Protein AF-A0A519RSW8-F1 (afdb_monomer_lite)

Radius of gyration: 26.61 Å; chains: 1; bounding box: 98×32×52 Å

Structure (mmCIF, N/CA/C/O backbone):
data_AF-A0A519RSW8-F1
#
_entry.id   AF-A0A519RSW8-F1
#
loop_
_atom_site.group_PDB
_atom_site.id
_atom_site.type_symbol
_atom_site.label_atom_id
_atom_site.label_alt_id
_atom_site.label_comp_id
_atom_site.label_asym_id
_atom_site.label_entity_id
_atom_site.label_seq_id
_atom_site.pdbx_PDB_ins_code
_atom_site.Cartn_x
_atom_site.Cartn_y
_atom_site.Cartn_z
_atom_site.occupancy
_atom_site.B_iso_or_equiv
_atom_site.auth_seq_id
_atom_site.auth_comp_id
_atom_site.auth_asym_id
_atom_site.auth_atom_id
_atom_site.pdbx_PDB_model_num
ATOM 1 N N . MET A 1 1 ? 66.720 20.212 -14.801 1.00 57.84 1 MET A N 1
ATOM 2 C CA . MET A 1 1 ? 66.355 18.869 -15.317 1.00 57.84 1 MET A CA 1
ATOM 3 C C . MET A 1 1 ? 65.265 18.159 -14.506 1.00 57.84 1 MET A C 1
ATOM 5 O O . MET A 1 1 ? 64.351 17.652 -15.137 1.00 57.84 1 MET A O 1
ATOM 9 N N . LYS A 1 2 ? 65.288 18.137 -13.159 1.00 59.31 2 LYS A N 1
ATOM 10 C CA . LYS A 1 2 ? 64.259 17.440 -12.346 1.00 59.31 2 LYS A CA 1
ATOM 11 C C . LYS A 1 2 ? 62.828 18.007 -12.486 1.00 59.31 2 LYS A C 1
ATOM 13 O O . LYS A 1 2 ? 61.911 17.216 -12.649 1.00 59.31 2 LYS A O 1
ATOM 18 N N . ASN A 1 3 ? 62.654 19.335 -12.542 1.00 69.19 3 ASN A N 1
ATOM 19 C CA . ASN A 1 3 ? 61.326 19.965 -12.707 1.00 69.19 3 ASN A CA 1
ATOM 20 C C . ASN A 1 3 ? 60.640 19.650 -14.047 1.00 69.19 3 ASN A C 1
ATOM 22 O O . ASN A 1 3 ? 59.423 19.562 -14.112 1.00 69.19 3 ASN A O 1
ATOM 26 N N . LEU A 1 4 ? 61.412 19.443 -15.117 1.00 69.75 4 LEU A N 1
ATOM 27 C CA . LEU A 1 4 ? 60.851 19.169 -16.444 1.00 69.75 4 LEU A CA 1
ATOM 28 C C . LEU A 1 4 ? 60.267 17.747 -16.524 1.00 69.75 4 LEU A C 1
ATOM 30 O O . LEU A 1 4 ? 59.257 17.515 -17.175 1.00 69.75 4 LEU A O 1
ATOM 34 N N . TRP A 1 5 ? 60.878 16.793 -15.815 1.00 71.06 5 TRP A N 1
ATOM 35 C CA . TRP A 1 5 ? 60.412 15.405 -15.755 1.00 71.06 5 TRP A CA 1
ATOM 36 C C . TRP A 1 5 ? 59.194 15.214 -14.845 1.00 71.06 5 TRP A C 1
ATOM 38 O O . TRP A 1 5 ? 58.392 14.322 -15.117 1.00 71.06 5 TRP A O 1
ATOM 48 N N . SER A 1 6 ? 59.034 16.021 -13.789 1.00 74.50 6 SER A N 1
ATOM 49 C CA . SER A 1 6 ? 57.808 16.015 -12.978 1.00 74.50 6 SER A CA 1
ATOM 50 C C . SER A 1 6 ? 56.628 16.598 -13.756 1.00 74.50 6 SER A C 1
ATOM 52 O O . SER A 1 6 ? 55.590 15.952 -13.830 1.00 74.50 6 SER A O 1
ATOM 54 N N . GLU A 1 7 ? 56.817 17.719 -14.461 1.00 77.12 7 GLU A N 1
ATOM 55 C CA . GLU A 1 7 ? 55.749 18.322 -15.276 1.00 77.12 7 GLU A CA 1
ATOM 56 C C . GLU A 1 7 ? 55.258 17.410 -16.412 1.00 77.12 7 GLU A C 1
ATOM 58 O O . GLU A 1 7 ? 54.064 17.370 -16.712 1.00 77.12 7 GLU A O 1
ATOM 63 N N . ILE A 1 8 ? 56.160 16.654 -17.049 1.00 78.56 8 ILE A N 1
ATOM 64 C CA . ILE A 1 8 ? 55.789 15.689 -18.097 1.00 78.56 8 ILE A CA 1
ATOM 65 C C . ILE A 1 8 ? 54.998 14.514 -17.505 1.00 78.56 8 ILE A C 1
ATOM 67 O O . ILE A 1 8 ? 54.012 14.080 -18.104 1.00 78.56 8 ILE A O 1
ATOM 71 N N . LYS A 1 9 ? 55.395 14.012 -16.327 1.00 79.88 9 LYS A N 1
ATOM 72 C CA . LYS A 1 9 ? 54.681 12.924 -15.642 1.00 79.88 9 LYS A CA 1
ATOM 73 C C . LYS A 1 9 ? 53.278 13.351 -15.216 1.00 79.88 9 LYS A C 1
ATOM 75 O O . LYS A 1 9 ? 52.334 12.606 -15.467 1.00 79.88 9 LYS A O 1
ATOM 80 N N . ASP A 1 10 ? 53.125 14.554 -14.670 1.00 81.56 10 ASP A N 1
ATOM 81 C CA . ASP A 1 10 ? 51.825 15.069 -14.228 1.00 81.56 10 ASP A CA 1
ATOM 82 C C . ASP A 1 10 ? 50.857 15.253 -15.409 1.00 81.56 10 ASP A C 1
ATOM 84 O O . ASP A 1 10 ? 49.700 14.831 -15.351 1.00 81.56 10 ASP A O 1
ATOM 88 N N . LYS A 1 11 ? 51.344 15.786 -16.540 1.00 84.25 11 LYS A N 1
ATOM 89 C CA . LYS A 1 11 ? 50.552 15.903 -17.779 1.00 84.25 11 LYS A CA 1
ATOM 90 C C . LYS A 1 11 ? 50.171 14.543 -18.367 1.00 84.25 11 LYS A C 1
ATOM 92 O O . LYS A 1 11 ? 49.058 14.395 -18.868 1.00 84.25 11 LYS A O 1
ATOM 97 N N . ALA A 1 12 ? 51.059 13.551 -18.292 1.00 81.88 12 ALA A N 1
ATOM 98 C CA . ALA A 1 12 ? 50.783 12.199 -18.776 1.00 81.88 12 ALA A CA 1
ATOM 99 C C . ALA A 1 12 ? 49.723 11.481 -17.923 1.00 81.88 12 ALA A C 1
ATOM 101 O O . ALA A 1 12 ? 48.833 10.834 -18.474 1.00 81.88 12 ALA A O 1
ATOM 102 N N . VAL A 1 13 ? 49.770 11.637 -16.596 1.00 84.75 13 VAL A N 1
ATOM 103 C CA . VAL A 1 13 ? 48.752 11.090 -15.683 1.00 84.75 13 VAL A CA 1
ATOM 104 C C . VAL A 1 13 ? 47.393 11.749 -15.928 1.00 84.75 13 VAL A C 1
ATOM 106 O O . VAL A 1 13 ? 46.386 11.047 -16.034 1.00 84.75 13 VAL A O 1
ATOM 109 N N . LEU A 1 14 ? 47.360 13.074 -16.101 1.00 83.56 14 LEU A N 1
ATOM 110 C CA . LEU A 1 14 ? 46.133 13.806 -16.435 1.00 83.56 14 LEU A CA 1
ATOM 111 C C . LEU A 1 14 ? 45.547 13.374 -17.789 1.00 83.56 14 LEU A C 1
ATOM 113 O O . LEU A 1 14 ? 44.347 13.116 -17.884 1.00 83.56 14 LEU A O 1
ATOM 117 N N . ALA A 1 15 ? 46.380 13.241 -18.825 1.00 86.19 15 ALA A N 1
ATOM 118 C CA . ALA A 1 15 ? 45.943 12.804 -20.152 1.00 86.19 15 ALA A CA 1
ATOM 119 C C . ALA A 1 15 ? 45.448 11.345 -20.157 1.00 86.19 15 ALA A C 1
ATOM 121 O O . ALA A 1 15 ? 44.429 11.034 -20.780 1.00 86.19 15 ALA A O 1
ATOM 122 N N . GLY A 1 16 ? 46.128 10.455 -19.427 1.00 88.00 16 GLY A N 1
ATOM 123 C CA . GLY A 1 16 ? 45.701 9.066 -19.250 1.00 88.00 16 GLY A CA 1
ATOM 124 C C . GLY A 1 16 ? 44.359 8.962 -18.521 1.00 88.00 16 GLY A C 1
ATOM 125 O O . GLY A 1 16 ? 43.463 8.253 -18.979 1.00 88.00 16 GLY A O 1
ATOM 126 N N . GLY A 1 17 ? 44.183 9.735 -17.444 1.00 88.12 17 GLY A N 1
ATOM 127 C CA . GLY A 1 17 ? 42.914 9.822 -16.718 1.00 88.12 17 GLY A CA 1
ATOM 128 C C . GLY A 1 17 ? 41.764 10.320 -17.597 1.00 88.12 17 GLY A C 1
ATOM 129 O O . GLY A 1 17 ? 40.698 9.706 -17.618 1.00 88.12 17 GLY A O 1
ATOM 130 N N . LEU A 1 18 ? 41.992 11.375 -18.387 1.00 90.75 18 LEU A N 1
ATOM 131 C CA . LEU A 1 18 ? 40.982 11.908 -19.308 1.00 90.75 18 LEU A CA 1
ATOM 132 C C . LEU A 1 18 ? 40.582 10.879 -20.376 1.00 90.75 18 LEU A C 1
ATOM 134 O O . LEU A 1 18 ? 39.399 10.717 -20.668 1.00 90.75 18 LEU A O 1
ATOM 138 N N . THR A 1 19 ? 41.553 10.141 -20.914 1.00 91.19 19 THR A N 1
ATOM 139 C CA . THR A 1 19 ? 41.310 9.107 -21.933 1.00 91.19 19 THR A CA 1
ATOM 140 C C . THR A 1 19 ? 40.465 7.956 -21.382 1.00 91.19 19 THR A C 1
ATOM 142 O O . THR A 1 19 ? 39.545 7.493 -22.056 1.00 91.19 19 THR A O 1
ATOM 145 N N . LEU A 1 20 ? 40.716 7.529 -20.138 1.00 91.06 20 LEU A N 1
ATOM 146 C CA . LEU A 1 20 ? 39.909 6.503 -19.468 1.00 91.06 20 LEU A CA 1
ATOM 147 C C . LEU A 1 20 ? 38.462 6.958 -19.241 1.00 91.06 20 LEU A C 1
ATOM 149 O O . LEU A 1 20 ? 37.536 6.189 -19.495 1.00 91.06 20 LEU A O 1
ATOM 153 N N . ILE A 1 21 ? 38.257 8.209 -18.817 1.00 91.31 21 ILE A N 1
ATOM 154 C CA . ILE A 1 21 ? 36.913 8.773 -18.613 1.00 91.31 21 ILE A CA 1
ATOM 155 C C . ILE A 1 21 ? 36.151 8.843 -19.941 1.00 91.31 21 ILE A C 1
ATOM 157 O O . ILE A 1 21 ? 35.007 8.397 -20.016 1.00 91.31 21 ILE A O 1
ATOM 161 N N . VAL A 1 22 ? 36.785 9.351 -21.004 1.00 93.44 22 VAL A N 1
ATOM 162 C CA . VAL A 1 22 ? 36.167 9.434 -22.339 1.00 93.44 22 VAL A CA 1
ATOM 163 C C . VAL A 1 22 ? 35.835 8.040 -22.876 1.00 93.44 22 VAL A C 1
ATOM 165 O O . VAL A 1 22 ? 34.732 7.832 -23.382 1.00 93.44 22 VAL A O 1
ATOM 168 N N . GLY A 1 23 ? 36.734 7.066 -22.706 1.00 92.00 23 GLY A N 1
ATOM 169 C CA . GLY A 1 23 ? 36.480 5.673 -23.077 1.00 92.00 23 GLY A CA 1
ATOM 170 C C . GLY A 1 23 ? 35.288 5.066 -22.330 1.00 92.00 23 GLY A C 1
ATOM 171 O O . GLY A 1 23 ? 34.452 4.401 -22.940 1.00 92.00 23 GLY A O 1
ATOM 172 N N . PHE A 1 24 ? 35.154 5.349 -21.032 1.00 91.19 24 PHE A N 1
ATOM 173 C CA . PHE A 1 24 ? 34.027 4.876 -20.224 1.00 91.19 24 PHE A CA 1
ATOM 174 C C . PHE A 1 24 ? 32.695 5.513 -20.646 1.00 91.19 24 PHE A C 1
ATOM 176 O O . PHE A 1 24 ? 31.685 4.820 -20.763 1.00 91.19 24 PHE A O 1
ATOM 183 N N . ILE A 1 25 ? 32.693 6.815 -20.951 1.00 92.00 25 ILE A N 1
ATOM 184 C CA . ILE A 1 25 ? 31.509 7.519 -21.464 1.00 92.00 25 ILE A CA 1
ATOM 185 C C . ILE A 1 25 ? 31.074 6.929 -22.812 1.00 92.00 25 ILE A C 1
ATOM 187 O O . ILE A 1 25 ? 29.894 6.627 -22.991 1.00 92.00 25 ILE A O 1
ATOM 191 N N . LEU A 1 26 ? 32.015 6.703 -23.736 1.00 92.69 26 LEU A N 1
ATOM 192 C CA . LEU A 1 26 ? 31.730 6.095 -25.040 1.00 92.69 26 LEU A CA 1
ATOM 193 C C . LEU A 1 26 ? 31.160 4.674 -24.921 1.00 92.69 26 LEU A C 1
ATOM 195 O O . LEU A 1 26 ? 30.360 4.277 -25.764 1.00 92.69 26 LEU A O 1
ATOM 199 N N . LEU A 1 27 ? 31.520 3.936 -23.868 1.00 90.38 27 LEU A N 1
ATOM 200 C CA . LEU A 1 27 ? 30.974 2.607 -23.583 1.00 90.38 27 LEU A CA 1
ATOM 201 C C . LEU A 1 27 ? 29.549 2.677 -23.004 1.00 90.38 27 LEU A C 1
ATOM 203 O O . LEU A 1 27 ? 28.716 1.834 -23.328 1.00 90.38 27 LEU A O 1
ATOM 207 N N . ILE A 1 28 ? 29.230 3.697 -22.198 1.00 89.62 28 ILE A N 1
ATOM 208 C CA . ILE A 1 28 ? 27.892 3.867 -21.602 1.00 89.62 28 ILE A CA 1
ATOM 209 C C . ILE A 1 28 ? 26.864 4.388 -22.612 1.00 89.62 28 ILE A C 1
ATOM 211 O O . ILE A 1 28 ? 25.715 3.949 -22.577 1.00 89.62 28 ILE A O 1
ATOM 215 N N . ILE A 1 29 ? 27.247 5.304 -23.508 1.00 90.44 29 ILE A N 1
ATOM 216 C CA . ILE A 1 29 ? 26.336 5.926 -24.489 1.00 90.44 29 ILE A CA 1
ATOM 217 C C . ILE A 1 29 ? 25.458 4.907 -25.248 1.00 90.44 29 ILE A C 1
ATOM 219 O O . ILE A 1 29 ? 24.242 5.108 -25.273 1.00 90.44 29 ILE A O 1
ATOM 223 N N . PRO A 1 30 ? 25.986 3.805 -25.819 1.00 88.38 30 PRO A N 1
ATOM 224 C CA . PRO A 1 30 ? 25.156 2.814 -26.510 1.00 88.38 30 PRO A CA 1
ATOM 225 C C . PRO A 1 30 ? 24.260 1.989 -25.571 1.00 88.38 30 PRO A C 1
ATOM 227 O O . PRO A 1 30 ? 23.253 1.444 -26.020 1.00 88.38 30 PRO A O 1
ATOM 230 N N . CYS A 1 31 ? 24.563 1.921 -24.271 1.00 90.19 31 CYS A N 1
ATOM 231 C CA . CYS A 1 31 ? 23.723 1.234 -23.284 1.00 90.19 31 CYS A CA 1
ATOM 232 C C . CYS A 1 31 ? 22.478 2.050 -22.904 1.00 90.19 31 CYS A C 1
ATOM 234 O O . CYS A 1 31 ? 21.443 1.466 -22.584 1.00 90.19 31 CYS A O 1
ATOM 236 N N . ILE A 1 32 ? 22.544 3.386 -22.970 1.00 89.88 32 ILE A N 1
ATOM 237 C CA . ILE A 1 32 ? 21.425 4.281 -22.625 1.00 89.88 32 ILE A CA 1
ATOM 238 C C . ILE A 1 32 ? 20.134 3.933 -23.393 1.00 89.88 32 ILE A C 1
ATOM 240 O O . ILE A 1 32 ? 19.121 3.695 -22.732 1.00 89.88 32 ILE A O 1
ATOM 244 N N . PRO A 1 33 ? 20.106 3.848 -24.742 1.00 87.25 33 PRO A N 1
ATOM 245 C CA . PRO A 1 33 ? 18.874 3.528 -25.465 1.00 87.25 33 PRO A CA 1
ATOM 246 C C . PRO A 1 33 ? 18.327 2.138 -25.114 1.00 87.25 33 PRO A C 1
ATOM 248 O O . PRO A 1 33 ? 17.113 1.979 -25.007 1.00 87.25 33 PRO A O 1
ATOM 251 N N . PHE A 1 34 ? 19.191 1.149 -24.865 1.00 87.81 34 PHE A N 1
ATOM 252 C CA . PHE A 1 34 ? 18.761 -0.191 -24.457 1.00 87.81 34 PHE A CA 1
ATOM 253 C C . PHE A 1 34 ? 18.068 -0.178 -23.087 1.00 87.81 34 PHE A C 1
ATOM 255 O O . PHE A 1 34 ? 16.989 -0.754 -22.934 1.00 87.81 34 PHE A O 1
ATOM 262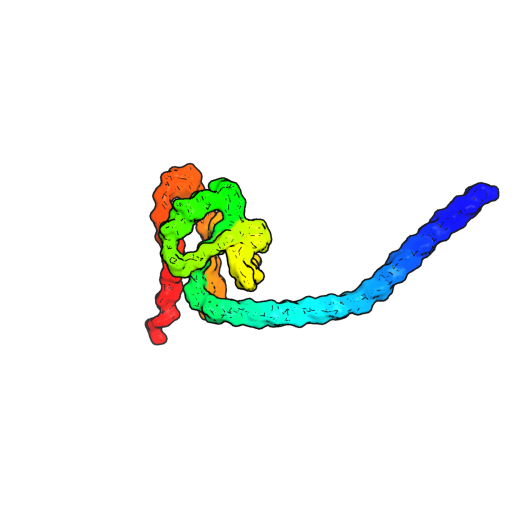 N N . ILE A 1 35 ? 18.640 0.539 -22.112 1.00 88.31 35 ILE A N 1
ATOM 263 C CA . ILE A 1 35 ? 18.052 0.710 -20.775 1.00 88.31 35 ILE A CA 1
ATOM 264 C C . ILE A 1 35 ? 16.690 1.411 -20.871 1.00 88.31 35 ILE A C 1
ATOM 266 O O . ILE A 1 35 ? 15.727 0.962 -20.248 1.00 88.31 35 ILE A O 1
ATOM 270 N N . LEU A 1 36 ? 16.585 2.473 -21.677 1.00 88.31 36 LEU A N 1
ATOM 271 C CA . LEU A 1 36 ? 15.335 3.219 -21.856 1.00 88.31 36 LEU A CA 1
ATOM 272 C C . LEU A 1 36 ? 14.236 2.364 -22.501 1.00 88.31 36 LEU A C 1
ATOM 274 O O . LEU A 1 36 ? 13.101 2.367 -22.023 1.00 88.31 36 LEU A O 1
ATOM 278 N N . ILE A 1 37 ? 14.566 1.601 -23.548 1.00 87.00 37 ILE A N 1
ATOM 279 C CA . ILE A 1 37 ? 13.618 0.696 -24.213 1.00 87.00 37 ILE A CA 1
ATOM 280 C C . ILE A 1 37 ? 13.139 -0.379 -23.235 1.00 87.00 37 ILE A C 1
ATOM 282 O O . ILE A 1 37 ? 11.934 -0.590 -23.091 1.00 87.00 37 ILE A O 1
ATOM 286 N N . HIS A 1 38 ? 14.065 -1.033 -22.531 1.00 88.06 38 HIS A N 1
ATOM 287 C CA . HIS A 1 38 ? 13.721 -2.057 -21.549 1.00 88.06 38 HIS A CA 1
ATOM 288 C C . HIS A 1 38 ? 12.820 -1.497 -20.438 1.00 88.06 38 HIS A C 1
ATOM 290 O O . HIS A 1 38 ? 11.805 -2.112 -20.104 1.00 88.06 38 HIS A O 1
ATOM 296 N N . SER A 1 39 ? 13.143 -0.311 -19.908 1.00 84.62 39 SER A N 1
ATOM 297 C CA . SER A 1 39 ? 12.309 0.375 -18.913 1.00 84.62 39 SER A CA 1
ATOM 298 C C . SER A 1 39 ? 10.900 0.621 -19.445 1.00 84.62 39 SER A C 1
ATOM 300 O O . SER A 1 39 ? 9.933 0.261 -18.786 1.00 84.62 39 SER A O 1
ATOM 302 N N . TYR A 1 40 ? 10.767 1.136 -20.670 1.00 87.81 40 TYR A N 1
ATOM 303 C CA . TYR A 1 40 ? 9.464 1.414 -21.274 1.00 87.81 40 TYR A CA 1
ATOM 304 C C . TYR A 1 40 ? 8.584 0.160 -21.413 1.00 87.81 40 TYR A C 1
ATOM 306 O O . TYR A 1 40 ? 7.390 0.188 -21.099 1.00 87.81 40 TYR A O 1
ATOM 314 N N . PHE A 1 41 ? 9.156 -0.957 -21.877 1.00 86.12 41 PHE A N 1
ATOM 315 C CA . PHE A 1 41 ? 8.417 -2.219 -21.985 1.00 86.12 41 PHE A CA 1
ATOM 316 C C . PHE A 1 41 ? 8.037 -2.782 -20.613 1.00 86.12 41 PHE A C 1
ATOM 318 O O . PHE A 1 41 ? 6.911 -3.257 -20.443 1.00 86.12 41 PHE A O 1
ATOM 325 N N . SER A 1 42 ? 8.944 -2.687 -19.638 1.00 87.25 42 SER A N 1
ATOM 326 C CA . SER A 1 42 ? 8.680 -3.074 -18.251 1.00 87.25 42 SER A CA 1
ATOM 327 C C . SER A 1 42 ? 7.540 -2.252 -17.646 1.00 87.25 42 SER A C 1
ATOM 329 O O . SER A 1 42 ? 6.621 -2.824 -17.060 1.00 87.25 42 SER A O 1
ATOM 331 N N . ASP A 1 43 ? 7.538 -0.934 -17.851 1.00 89.94 43 ASP A N 1
ATOM 332 C CA . ASP A 1 43 ? 6.500 -0.031 -17.346 1.00 89.94 43 ASP A CA 1
ATOM 333 C C . ASP A 1 43 ? 5.138 -0.357 -17.965 1.00 89.94 43 ASP A C 1
ATOM 335 O O . ASP A 1 43 ? 4.141 -0.482 -17.255 1.00 89.94 43 ASP A O 1
ATOM 339 N N . LYS A 1 44 ? 5.078 -0.606 -19.280 1.00 92.06 44 LYS A N 1
ATOM 340 C CA . LYS A 1 44 ? 3.833 -1.041 -19.935 1.00 92.06 44 LYS A CA 1
ATOM 341 C C . LYS A 1 44 ? 3.322 -2.384 -19.421 1.00 92.06 44 LYS A C 1
ATOM 343 O O . LYS A 1 44 ? 2.113 -2.547 -19.236 1.00 92.06 44 LYS A O 1
ATOM 348 N N . ALA A 1 45 ? 4.213 -3.350 -19.210 1.00 92.25 45 ALA A N 1
ATOM 349 C CA . ALA A 1 45 ? 3.842 -4.645 -18.649 1.00 92.25 45 ALA A CA 1
ATOM 350 C C . ALA A 1 45 ? 3.324 -4.498 -17.209 1.00 92.25 45 ALA A C 1
ATOM 352 O O . ALA A 1 45 ? 2.321 -5.122 -16.847 1.00 92.25 45 ALA A O 1
ATOM 353 N N . PHE A 1 46 ? 3.963 -3.634 -16.416 1.00 94.00 46 PHE A N 1
ATOM 354 C CA . PHE A 1 46 ? 3.524 -3.305 -15.067 1.00 94.00 46 PHE A CA 1
ATOM 355 C C . PHE A 1 46 ? 2.138 -2.657 -15.068 1.00 94.00 46 PHE A C 1
ATOM 357 O O . PHE A 1 46 ? 1.259 -3.156 -14.371 1.00 94.00 46 PHE A O 1
ATOM 364 N N . GLU A 1 47 ? 1.914 -1.619 -15.877 1.00 94.44 47 GLU A N 1
ATOM 365 C CA . GLU A 1 47 ? 0.630 -0.908 -15.968 1.00 94.44 47 GLU A CA 1
ATOM 366 C C . GLU A 1 47 ? -0.507 -1.837 -16.423 1.00 94.44 47 GLU A C 1
ATOM 368 O O . GLU A 1 47 ? -1.595 -1.829 -15.843 1.00 94.44 47 GLU A O 1
ATOM 373 N N . LYS A 1 48 ? -0.251 -2.729 -17.392 1.00 95.31 48 LYS A N 1
ATOM 374 C CA . LYS A 1 48 ? -1.227 -3.758 -17.785 1.00 95.31 48 LYS A CA 1
ATOM 375 C C . LYS A 1 48 ? -1.564 -4.687 -16.618 1.00 95.31 48 LYS A C 1
ATOM 377 O O . LYS A 1 48 ? -2.736 -4.952 -16.364 1.00 95.31 48 LYS A O 1
ATOM 382 N N . GLY A 1 49 ? -0.548 -5.184 -15.914 1.00 96.06 49 GLY A N 1
ATOM 383 C CA . GLY A 1 49 ? -0.751 -6.048 -14.753 1.00 96.06 49 GLY A CA 1
ATOM 384 C C . GLY A 1 49 ? -1.456 -5.331 -13.600 1.00 96.06 49 GLY A C 1
ATOM 385 O O . GLY A 1 49 ? -2.304 -5.921 -12.942 1.00 96.06 49 GLY A O 1
ATOM 386 N N . TYR A 1 50 ? -1.162 -4.049 -13.398 1.00 95.94 50 TYR A N 1
ATOM 387 C CA . TYR A 1 50 ? -1.797 -3.221 -12.381 1.00 95.94 50 TYR A CA 1
ATOM 388 C C . TYR A 1 50 ? -3.279 -3.013 -12.680 1.00 95.94 50 TYR A C 1
ATOM 390 O O . TYR A 1 50 ? -4.109 -3.192 -11.796 1.00 95.94 50 TYR A O 1
ATOM 398 N N . LYS A 1 51 ? -3.640 -2.742 -13.938 1.00 95.81 51 LYS A N 1
ATOM 399 C CA . LYS A 1 51 ? -5.046 -2.652 -14.346 1.00 95.81 51 LYS A CA 1
ATOM 400 C C . LYS A 1 51 ? -5.804 -3.960 -14.087 1.00 95.81 51 LYS A C 1
ATOM 402 O O . LYS A 1 51 ? -6.867 -3.929 -13.476 1.00 95.81 51 LYS A O 1
ATOM 407 N N . LEU A 1 52 ? -5.230 -5.099 -14.481 1.00 96.25 52 LEU A N 1
ATOM 408 C CA . LEU A 1 52 ? -5.820 -6.419 -14.216 1.00 96.25 52 LEU A CA 1
ATOM 409 C C . LEU A 1 52 ? -5.956 -6.695 -12.713 1.00 96.25 52 LEU A C 1
ATOM 411 O O . LEU A 1 52 ? -6.949 -7.273 -12.279 1.00 96.25 52 LEU A O 1
ATOM 415 N N . TYR A 1 53 ? -4.979 -6.263 -11.912 1.00 96.31 53 TYR A N 1
ATOM 416 C CA . TYR A 1 53 ? -5.050 -6.343 -10.457 1.00 96.31 53 TYR A CA 1
ATOM 417 C C . TYR A 1 53 ? -6.236 -5.538 -9.908 1.00 96.31 53 TYR A C 1
ATOM 419 O O . TYR A 1 53 ? -7.003 -6.067 -9.108 1.00 96.31 53 TYR A O 1
ATOM 427 N N . LEU A 1 54 ? -6.431 -4.294 -10.357 1.00 96.38 54 LEU A N 1
ATOM 428 C CA . LEU A 1 54 ? -7.552 -3.457 -9.910 1.00 96.38 54 LEU A CA 1
ATOM 429 C C . LEU A 1 54 ? -8.914 -4.036 -10.320 1.00 96.38 54 LEU A C 1
ATOM 431 O O . LEU A 1 54 ? -9.852 -3.990 -9.530 1.00 96.38 54 LEU A O 1
ATOM 435 N N . GLU A 1 55 ? -9.017 -4.616 -11.516 1.00 95.81 55 GLU A N 1
ATOM 436 C CA . GLU A 1 55 ? -10.228 -5.311 -11.972 1.00 95.81 55 GLU A CA 1
ATOM 437 C C . GLU A 1 55 ? -10.515 -6.556 -11.118 1.00 95.81 55 GLU A C 1
ATOM 439 O O . GLU A 1 55 ? -11.635 -6.739 -10.640 1.00 95.81 55 GLU A O 1
ATOM 444 N N . ARG A 1 56 ? -9.495 -7.386 -10.862 1.00 95.75 56 ARG A N 1
ATOM 445 C CA . ARG A 1 56 ? -9.612 -8.596 -10.032 1.00 95.75 56 ARG A CA 1
ATOM 446 C C . ARG A 1 56 ? -9.983 -8.275 -8.584 1.00 95.75 56 ARG A C 1
ATOM 448 O O . ARG A 1 56 ? -10.721 -9.027 -7.960 1.00 95.75 56 ARG A O 1
ATOM 455 N N . MET A 1 57 ? -9.450 -7.180 -8.050 1.00 95.62 57 MET A N 1
ATOM 456 C CA . MET A 1 57 ? -9.645 -6.756 -6.662 1.00 95.62 57 MET A CA 1
ATOM 457 C C . MET A 1 57 ? -10.782 -5.736 -6.519 1.00 95.62 57 MET A C 1
ATOM 459 O O . MET A 1 57 ? -10.840 -5.018 -5.521 1.00 95.62 57 MET A O 1
ATOM 463 N N . ASN A 1 58 ? -11.682 -5.638 -7.501 1.00 95.56 58 ASN A N 1
ATOM 464 C CA . ASN A 1 58 ? -12.799 -4.706 -7.441 1.00 95.56 58 ASN A CA 1
ATOM 465 C C . ASN A 1 58 ? -13.686 -4.978 -6.212 1.00 95.56 58 ASN A C 1
ATOM 467 O O . ASN A 1 58 ? -14.083 -6.113 -5.958 1.00 95.56 58 ASN A O 1
ATOM 471 N N . GLY A 1 59 ? -13.986 -3.935 -5.439 1.00 93.69 59 GLY A N 1
ATOM 472 C CA . GLY A 1 59 ? -14.705 -4.027 -4.166 1.00 93.69 59 GLY A CA 1
ATOM 473 C C . GLY A 1 59 ? -13.825 -4.369 -2.957 1.00 93.69 59 GLY A C 1
ATOM 474 O O . GLY A 1 59 ? -14.305 -4.299 -1.825 1.00 93.69 59 GLY A O 1
ATOM 475 N N . ALA A 1 60 ? -12.543 -4.697 -3.151 1.00 95.62 60 ALA A N 1
ATOM 476 C CA . ALA A 1 60 ? -11.652 -5.029 -2.046 1.00 95.62 60 ALA A CA 1
ATOM 477 C C . ALA A 1 60 ? -11.373 -3.811 -1.153 1.00 95.62 60 ALA A C 1
ATOM 479 O O . ALA A 1 60 ? -11.108 -2.700 -1.626 1.00 95.62 60 ALA A O 1
ATOM 480 N N . CYS A 1 61 ? -11.390 -4.059 0.154 1.00 96.88 61 CYS A N 1
ATOM 481 C CA . CYS A 1 61 ? -11.086 -3.092 1.199 1.00 96.88 61 CYS A CA 1
ATOM 482 C C . CYS A 1 61 ? -9.807 -3.522 1.915 1.00 96.88 61 CYS A C 1
ATOM 484 O O . CYS A 1 61 ? -9.664 -4.691 2.269 1.00 96.88 61 CYS A O 1
ATOM 486 N N . PHE A 1 62 ? -8.886 -2.586 2.137 1.00 96.75 62 PHE A N 1
ATOM 487 C CA . PHE A 1 62 ? -7.600 -2.855 2.768 1.00 96.75 62 PHE A CA 1
ATOM 488 C C . PHE A 1 62 ? -7.385 -1.960 3.979 1.00 96.75 62 PHE A C 1
ATOM 490 O O . PHE A 1 62 ? -7.598 -0.745 3.904 1.00 96.75 62 PHE A O 1
ATOM 497 N N . PHE A 1 63 ? -6.889 -2.555 5.058 1.00 97.19 63 PHE A N 1
ATOM 498 C CA . PHE A 1 63 ? -6.330 -1.850 6.203 1.00 97.19 63 PHE A CA 1
ATOM 499 C C . PHE A 1 63 ? -4.809 -2.002 6.179 1.00 97.19 63 PHE A C 1
ATOM 501 O O . PHE A 1 63 ? -4.272 -3.092 6.387 1.00 97.19 63 PHE A O 1
ATOM 508 N N . CYS A 1 64 ? -4.103 -0.907 5.914 1.00 96.00 64 CYS A N 1
ATOM 509 C CA . CYS A 1 64 ? -2.651 -0.888 5.806 1.00 96.00 64 CYS A CA 1
ATOM 510 C C . CYS A 1 64 ? -2.037 -0.256 7.057 1.00 96.00 64 CYS A C 1
ATOM 512 O O . CYS A 1 64 ? -2.337 0.893 7.389 1.00 96.00 64 CYS A O 1
ATOM 514 N N . TYR A 1 65 ? -1.127 -0.963 7.722 1.00 95.38 65 TYR A N 1
ATOM 515 C CA . TYR A 1 65 ? -0.386 -0.474 8.890 1.00 95.38 65 TYR A CA 1
ATOM 516 C C . TYR A 1 65 ? 1.104 -0.778 8.743 1.00 95.38 65 TYR A C 1
ATOM 518 O O . TYR A 1 65 ? 1.492 -1.650 7.968 1.00 95.38 65 TYR A O 1
ATOM 526 N N . ASN A 1 66 ? 1.950 -0.029 9.452 1.00 93.25 66 ASN A N 1
ATOM 527 C CA . ASN A 1 66 ? 3.396 -0.109 9.278 1.00 93.25 66 ASN A CA 1
ATOM 528 C C . ASN A 1 66 ? 4.140 -0.706 10.483 1.00 93.25 66 ASN A C 1
ATOM 530 O O . ASN A 1 66 ? 3.582 -0.918 11.559 1.00 93.25 66 ASN A O 1
ATOM 534 N N . ASN A 1 67 ? 5.437 -0.936 10.292 1.00 91.06 67 ASN A N 1
ATOM 535 C CA . ASN A 1 67 ? 6.375 -1.486 11.274 1.00 91.06 67 ASN A CA 1
ATOM 536 C C . ASN A 1 67 ? 6.775 -0.530 12.419 1.00 91.06 67 ASN A C 1
ATOM 538 O O . ASN A 1 67 ? 7.738 -0.806 13.142 1.00 91.06 67 ASN A O 1
ATOM 542 N N . ARG A 1 68 ? 6.094 0.609 12.609 1.00 89.44 68 ARG A N 1
ATOM 543 C CA . ARG A 1 68 ? 6.469 1.543 13.677 1.00 89.44 68 ARG A CA 1
ATOM 544 C C . ARG A 1 68 ? 6.233 0.876 15.036 1.00 89.44 68 ARG A C 1
ATOM 546 O O . ARG A 1 68 ? 5.095 0.581 15.395 1.00 89.44 68 ARG A O 1
ATOM 553 N N . LYS A 1 69 ? 7.317 0.698 15.806 1.00 82.19 69 LYS A N 1
ATOM 554 C CA . LYS A 1 69 ? 7.330 -0.028 17.094 1.00 82.19 69 LYS A CA 1
ATOM 555 C C . LYS A 1 69 ? 6.194 0.373 18.034 1.00 82.19 69 LYS A C 1
ATOM 557 O O . LYS A 1 69 ? 5.564 -0.484 18.625 1.00 82.19 69 LYS A O 1
ATOM 562 N N . SER A 1 70 ? 5.906 1.671 18.133 1.00 79.69 70 SER A N 1
ATOM 563 C CA . SER A 1 70 ? 4.885 2.187 19.048 1.00 79.69 70 SER A CA 1
ATOM 564 C C . SER A 1 70 ? 3.448 1.806 18.682 1.00 79.69 70 SER A C 1
ATOM 566 O O . SER A 1 70 ? 2.585 1.936 19.534 1.00 79.69 70 SER A O 1
ATOM 568 N N . SER A 1 71 ? 3.169 1.425 17.430 1.00 88.56 71 SER A N 1
ATOM 569 C CA . SER A 1 71 ? 1.803 1.228 16.918 1.00 88.56 71 SER A CA 1
ATOM 570 C C . SER A 1 71 ? 1.527 -0.155 16.341 1.00 88.56 71 SER A C 1
ATOM 572 O O . SER A 1 71 ? 0.363 -0.490 16.138 1.00 88.56 71 SER A O 1
ATOM 574 N N . VAL A 1 72 ? 2.562 -0.948 16.050 1.00 93.75 72 VAL A N 1
ATOM 575 C CA . VAL A 1 72 ? 2.405 -2.264 15.413 1.00 93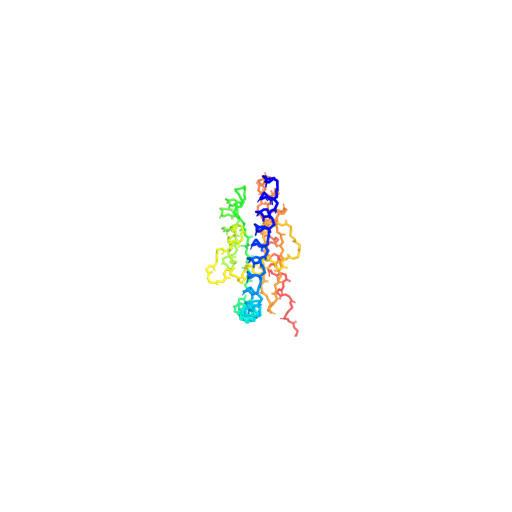.75 72 VAL A CA 1
ATOM 576 C C . VAL A 1 72 ? 1.628 -3.252 16.288 1.00 93.75 72 VAL A C 1
ATOM 578 O O . VAL A 1 72 ? 0.718 -3.902 15.783 1.00 93.75 72 VAL A O 1
ATOM 581 N N . GLU A 1 73 ? 1.925 -3.312 17.588 1.00 93.69 73 GLU A N 1
ATOM 582 C CA . GLU A 1 73 ? 1.219 -4.172 18.552 1.00 93.69 73 GLU A CA 1
ATOM 583 C C . GLU A 1 73 ? -0.241 -3.739 18.691 1.00 93.69 73 GLU A C 1
ATOM 585 O O . GLU A 1 73 ? -1.146 -4.547 18.531 1.00 93.69 73 GLU A O 1
ATOM 590 N N . PHE A 1 74 ? -0.495 -2.437 18.853 1.00 95.12 74 PHE A N 1
ATOM 591 C CA . PHE A 1 74 ? -1.863 -1.922 18.936 1.00 95.12 74 PHE A CA 1
ATOM 592 C C . PHE A 1 74 ? -2.677 -2.216 17.665 1.00 95.12 74 PHE A C 1
ATOM 594 O O . PHE A 1 74 ? -3.838 -2.614 17.744 1.00 95.12 74 PHE A O 1
ATOM 601 N N . ALA A 1 75 ? -2.072 -2.073 16.481 1.00 95.75 75 ALA A N 1
ATOM 602 C CA . ALA A 1 75 ? -2.731 -2.448 15.236 1.00 95.75 75 ALA A CA 1
ATOM 603 C C . ALA A 1 75 ? -3.051 -3.949 15.202 1.00 95.75 75 ALA A C 1
ATOM 605 O O . ALA A 1 75 ? -4.186 -4.314 14.914 1.00 95.75 75 ALA A O 1
ATOM 606 N N . LYS A 1 76 ? -2.071 -4.804 15.508 1.00 94.75 76 LYS A N 1
ATOM 607 C CA . LYS A 1 76 ? -2.184 -6.261 15.378 1.00 94.75 76 LYS A CA 1
ATOM 608 C C . LYS A 1 76 ? -3.108 -6.895 16.417 1.00 94.75 76 LYS A C 1
ATOM 610 O O . LYS A 1 76 ? -3.873 -7.785 16.066 1.00 94.75 76 LYS A O 1
ATOM 615 N N . ASP A 1 77 ? -3.031 -6.442 17.661 1.00 94.69 77 ASP A N 1
ATOM 616 C CA . ASP A 1 77 ? -3.654 -7.127 18.796 1.00 94.69 77 ASP A CA 1
ATOM 617 C C . ASP A 1 77 ? -4.997 -6.500 19.186 1.00 94.69 77 ASP A C 1
ATOM 619 O O . ASP A 1 77 ? -5.808 -7.145 19.846 1.00 94.69 77 ASP A O 1
ATOM 623 N N . VAL A 1 78 ? -5.255 -5.252 18.769 1.00 94.94 78 VAL A N 1
ATOM 624 C CA . VAL A 1 78 ? -6.490 -4.531 19.116 1.00 94.94 78 VAL A CA 1
ATOM 625 C C . VAL A 1 78 ? -7.322 -4.195 17.887 1.00 94.94 78 VAL A C 1
ATOM 627 O O . VAL A 1 78 ? -8.514 -4.489 17.863 1.00 94.94 78 VAL A O 1
ATOM 630 N N . ILE A 1 79 ? -6.726 -3.572 16.866 1.00 96.69 79 ILE A N 1
ATOM 631 C CA . ILE A 1 79 ? -7.502 -3.096 15.712 1.00 96.69 79 ILE A CA 1
ATOM 632 C C . ILE A 1 79 ? -7.850 -4.239 14.764 1.00 96.69 79 ILE A C 1
ATOM 634 O O . ILE A 1 79 ? -9.025 -4.448 14.493 1.00 96.69 79 ILE A O 1
ATOM 638 N N . VAL A 1 80 ? -6.856 -4.990 14.287 1.00 96.06 80 VAL A N 1
ATOM 639 C CA . VAL A 1 80 ? -7.032 -6.073 13.306 1.00 96.06 80 VAL A CA 1
ATOM 640 C C . VAL A 1 80 ? -8.086 -7.104 13.735 1.00 96.06 80 VAL A C 1
ATOM 642 O O . VAL A 1 80 ? -8.940 -7.413 12.908 1.00 96.06 80 VAL A O 1
ATOM 645 N N . PRO A 1 81 ? -8.121 -7.592 14.992 1.00 96.75 81 PRO A N 1
ATOM 646 C CA . PRO A 1 81 ? -9.137 -8.553 15.422 1.00 96.75 81 PRO A CA 1
ATOM 647 C C . PRO A 1 81 ? -10.559 -7.979 15.463 1.00 96.75 81 PRO A C 1
ATOM 649 O O . PRO A 1 81 ? -11.519 -8.742 15.478 1.00 96.75 81 PRO A O 1
ATOM 652 N N . ALA A 1 82 ? -10.698 -6.651 15.510 1.00 96.00 82 ALA A N 1
ATOM 653 C CA . ALA A 1 82 ? -11.980 -5.954 15.550 1.00 96.00 82 ALA A CA 1
ATOM 654 C C . ALA A 1 82 ? -12.467 -5.487 14.165 1.00 96.00 82 ALA A C 1
ATOM 656 O O . ALA A 1 82 ? -13.560 -4.929 14.061 1.00 96.00 82 ALA A O 1
ATOM 657 N N . LEU A 1 83 ? -11.664 -5.675 13.113 1.00 95.88 83 LEU A N 1
ATOM 658 C CA . LEU A 1 83 ? -12.066 -5.390 11.737 1.00 95.88 83 LEU A CA 1
ATOM 659 C C . LEU A 1 83 ? -12.989 -6.490 11.204 1.00 95.88 83 LEU A C 1
ATOM 661 O O . LEU A 1 83 ? -12.922 -7.644 11.624 1.00 95.88 83 LEU A O 1
ATOM 665 N N . GLU A 1 84 ? -13.825 -6.141 10.227 1.00 94.00 84 GLU A N 1
ATOM 666 C CA . GLU A 1 84 ? -14.581 -7.146 9.484 1.00 94.00 84 GLU A CA 1
ATOM 667 C C . GLU A 1 84 ? -13.635 -8.138 8.780 1.00 94.00 84 GLU A C 1
ATOM 669 O O . GLU A 1 84 ? -12.647 -7.707 8.177 1.00 94.00 84 GLU A O 1
ATOM 674 N N . PRO A 1 85 ? -13.946 -9.450 8.766 1.00 93.25 85 PRO A N 1
ATOM 675 C CA . PRO A 1 85 ? -13.096 -10.463 8.128 1.00 93.25 85 PRO A CA 1
ATOM 676 C C . PRO A 1 85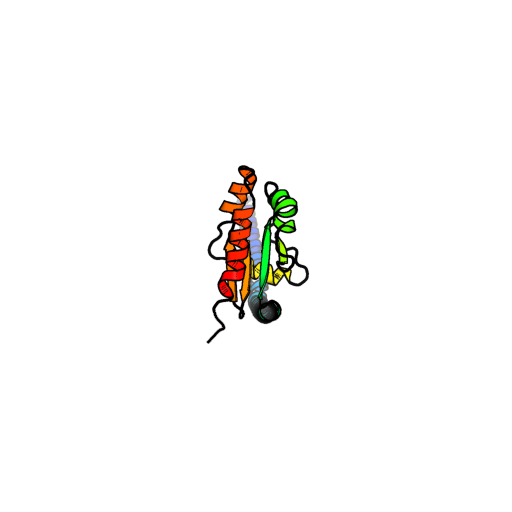 ? -12.863 -10.255 6.624 1.00 93.25 85 PRO A C 1
ATOM 678 O O . PRO A 1 85 ? -11.923 -10.807 6.059 1.00 93.25 85 PRO A O 1
ATOM 681 N N . SER A 1 86 ? -13.732 -9.484 5.967 1.00 92.81 86 SER A N 1
ATOM 682 C CA . SER A 1 86 ? -13.636 -9.110 4.552 1.00 92.81 86 SER A CA 1
ATOM 683 C C . SER A 1 86 ? -12.520 -8.093 4.273 1.00 92.81 86 SER A C 1
ATOM 685 O O . SER A 1 86 ? -12.079 -7.966 3.127 1.00 92.81 86 SER A O 1
ATOM 687 N N . ILE A 1 87 ? -12.056 -7.365 5.296 1.00 96.00 87 ILE A N 1
ATOM 688 C CA . ILE A 1 87 ? -11.020 -6.341 5.165 1.00 96.00 87 ILE A CA 1
ATOM 689 C C . ILE A 1 87 ? -9.651 -7.017 5.109 1.00 96.00 87 ILE A C 1
ATOM 691 O O . ILE A 1 87 ? -9.208 -7.680 6.045 1.00 96.00 87 ILE A O 1
ATOM 695 N N . GLN A 1 88 ? -8.937 -6.791 4.012 1.00 95.44 88 GLN A N 1
ATOM 696 C CA . GLN A 1 88 ? -7.600 -7.328 3.809 1.00 95.44 88 GLN A CA 1
ATOM 697 C C . GLN A 1 88 ? -6.572 -6.521 4.596 1.00 95.44 88 GLN A C 1
ATOM 699 O O . GLN A 1 88 ? -6.394 -5.316 4.405 1.00 95.44 88 GLN A O 1
ATOM 704 N N . VAL A 1 89 ? -5.859 -7.198 5.483 1.00 95.38 89 VAL A N 1
ATOM 705 C CA . VAL A 1 89 ? -4.865 -6.571 6.347 1.00 95.38 89 VAL A CA 1
ATOM 706 C C . VAL A 1 89 ? -3.497 -6.615 5.673 1.00 95.38 89 VAL A C 1
ATOM 708 O O . VAL A 1 89 ? -2.979 -7.683 5.357 1.00 95.38 89 VAL A O 1
ATOM 711 N N . VAL A 1 90 ? -2.896 -5.442 5.471 1.00 95.44 90 VAL A N 1
ATOM 712 C CA . VAL A 1 90 ? -1.602 -5.289 4.797 1.00 95.44 90 VAL A CA 1
ATOM 713 C C . VAL A 1 90 ? -0.580 -4.704 5.763 1.00 95.44 90 VAL A C 1
ATOM 715 O O . VAL A 1 90 ? -0.729 -3.579 6.247 1.00 95.44 90 VAL A O 1
ATOM 718 N N . PHE A 1 91 ? 0.500 -5.447 5.996 1.00 94.31 91 PHE A N 1
ATOM 719 C CA . PHE A 1 91 ? 1.644 -4.964 6.761 1.00 94.31 91 PHE A CA 1
ATOM 720 C C . PHE A 1 91 ? 2.706 -4.342 5.846 1.00 94.31 91 PHE A C 1
ATOM 722 O O . PHE A 1 91 ? 3.141 -4.958 4.868 1.00 94.31 91 PHE A O 1
ATOM 729 N N . VAL A 1 92 ? 3.138 -3.130 6.194 1.00 92.44 92 VAL A N 1
ATOM 730 C CA . VAL A 1 92 ? 4.120 -2.337 5.445 1.00 92.44 92 VAL A CA 1
ATOM 731 C C . VAL A 1 92 ? 5.397 -2.160 6.269 1.00 92.44 92 VAL A C 1
ATOM 733 O O . VAL A 1 92 ? 5.412 -1.521 7.324 1.00 92.44 92 VAL A O 1
ATOM 736 N N . ASP A 1 93 ? 6.495 -2.713 5.774 1.00 88.88 93 ASP A N 1
ATOM 737 C CA . ASP A 1 93 ? 7.811 -2.716 6.408 1.00 88.88 93 ASP A CA 1
ATOM 738 C C . ASP A 1 93 ? 8.758 -1.801 5.617 1.00 88.88 93 ASP A C 1
ATOM 740 O O . ASP A 1 93 ? 9.426 -2.205 4.668 1.00 88.88 93 ASP A O 1
ATOM 744 N N . GLY A 1 94 ? 8.749 -0.505 5.937 1.00 81.69 94 GLY A N 1
ATOM 745 C CA . GLY A 1 94 ? 9.476 0.489 5.147 1.00 81.69 94 GLY A CA 1
ATOM 746 C C . GLY A 1 94 ? 8.912 0.621 3.726 1.00 81.69 94 GLY A C 1
ATOM 747 O O . GLY A 1 94 ? 7.815 1.150 3.552 1.00 81.69 94 GLY A O 1
ATOM 748 N N . LYS A 1 95 ? 9.681 0.191 2.714 1.00 75.56 95 LYS A N 1
ATOM 749 C CA . LYS A 1 95 ? 9.239 0.150 1.304 1.00 75.56 95 LYS A CA 1
ATOM 750 C C . LYS A 1 95 ? 8.622 -1.196 0.910 1.00 75.56 95 LYS A C 1
ATOM 752 O O . LYS A 1 95 ? 7.989 -1.280 -0.142 1.00 75.56 95 LYS A O 1
ATOM 757 N N . ASP A 1 96 ? 8.787 -2.214 1.750 1.00 81.25 96 ASP A N 1
ATOM 758 C CA . ASP A 1 96 ? 8.342 -3.565 1.455 1.00 81.25 96 ASP A CA 1
ATOM 759 C C . ASP A 1 96 ? 6.912 -3.762 1.948 1.00 81.25 96 ASP A C 1
ATOM 761 O O . ASP A 1 96 ? 6.593 -3.609 3.128 1.00 81.25 96 ASP A O 1
ATOM 765 N N . VAL A 1 97 ? 6.026 -4.111 1.022 1.00 86.94 97 VAL A N 1
ATOM 766 C CA . VAL A 1 97 ? 4.656 -4.513 1.334 1.00 86.94 97 VAL A CA 1
ATOM 767 C C . VAL A 1 97 ? 4.642 -6.031 1.448 1.00 86.94 97 VAL A C 1
ATOM 769 O O . VAL A 1 97 ? 5.075 -6.711 0.525 1.00 86.94 97 VAL A O 1
ATOM 772 N N . LYS A 1 98 ? 4.155 -6.584 2.562 1.00 81.44 98 LYS A N 1
ATOM 773 C CA . LYS A 1 98 ? 4.076 -8.043 2.742 1.00 81.44 98 LYS A CA 1
ATOM 774 C C . LYS A 1 98 ? 2.716 -8.553 2.272 1.00 81.44 98 LYS A C 1
ATOM 776 O O . LYS A 1 98 ? 1.807 -8.714 3.080 1.00 81.44 98 LYS A O 1
ATOM 781 N N . SER A 1 99 ? 2.570 -8.773 0.963 1.00 79.25 99 SER A N 1
ATOM 782 C CA . SER A 1 99 ? 1.318 -9.258 0.354 1.00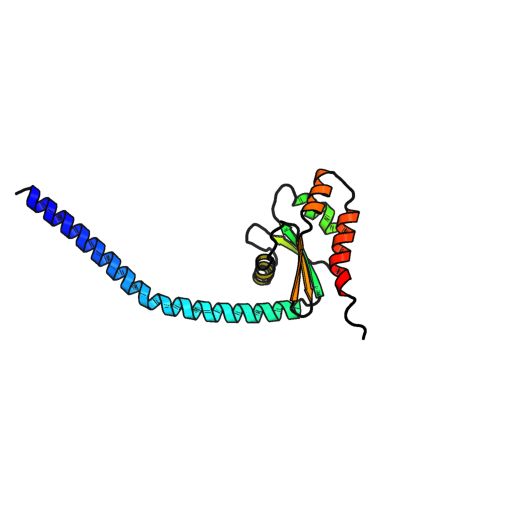 79.25 99 SER A CA 1
ATOM 783 C C . SER A 1 99 ? 1.548 -10.244 -0.807 1.00 79.25 99 SER A C 1
ATOM 785 O O . SER A 1 99 ? 0.773 -10.313 -1.754 1.00 79.25 99 SER A O 1
ATOM 787 N N . GLY A 1 100 ? 2.640 -11.014 -0.756 1.00 83.81 100 GLY A N 1
ATOM 788 C CA . GLY A 1 100 ? 2.966 -12.003 -1.791 1.00 83.81 100 GLY A CA 1
ATOM 789 C C . GLY A 1 100 ? 3.189 -11.370 -3.169 1.00 83.81 100 GLY A C 1
ATOM 790 O O . GLY A 1 100 ? 3.789 -10.297 -3.272 1.00 83.81 100 GLY A O 1
ATOM 791 N N . ASP A 1 101 ? 2.684 -12.011 -4.220 1.00 82.69 101 ASP A N 1
ATOM 792 C CA . ASP A 1 101 ? 2.897 -11.601 -5.619 1.00 82.69 101 ASP A CA 1
ATOM 793 C C . ASP A 1 101 ? 2.287 -10.229 -5.963 1.00 82.69 101 ASP A C 1
ATOM 795 O O . ASP A 1 101 ? 2.743 -9.539 -6.883 1.00 82.69 101 ASP A O 1
ATOM 799 N N . ASP A 1 102 ? 1.299 -9.791 -5.182 1.00 89.69 102 ASP A N 1
ATOM 800 C CA . ASP A 1 102 ? 0.584 -8.529 -5.380 1.00 89.69 102 ASP A CA 1
ATOM 801 C C . ASP A 1 102 ? 1.240 -7.330 -4.685 1.00 89.69 102 ASP A C 1
ATOM 803 O O . ASP A 1 102 ? 0.818 -6.182 -4.861 1.00 89.69 102 ASP A O 1
ATOM 807 N N . SER A 1 103 ? 2.316 -7.569 -3.931 1.00 91.38 103 SER A N 1
ATOM 808 C CA . SER A 1 103 ? 3.006 -6.546 -3.136 1.00 91.38 103 SER A CA 1
ATOM 809 C C . SER A 1 103 ? 3.390 -5.315 -3.962 1.00 91.38 103 SER A C 1
ATOM 811 O O . SER A 1 103 ? 3.247 -4.184 -3.499 1.00 91.38 103 SER A O 1
ATOM 813 N N . LYS A 1 104 ? 3.813 -5.512 -5.217 1.00 92.62 104 LYS A N 1
ATOM 814 C CA . LYS A 1 104 ? 4.175 -4.422 -6.139 1.00 92.62 104 LYS A CA 1
ATOM 815 C C . LYS A 1 104 ? 2.986 -3.527 -6.513 1.00 92.62 104 LYS A C 1
ATOM 817 O O . LYS A 1 104 ? 3.153 -2.318 -6.661 1.00 92.62 104 LYS A O 1
ATOM 822 N N . TYR A 1 105 ? 1.786 -4.095 -6.628 1.00 95.06 105 TYR A N 1
ATOM 823 C CA . TYR A 1 105 ? 0.574 -3.350 -6.966 1.00 95.06 105 TYR A CA 1
ATOM 824 C C . TYR A 1 105 ? 0.061 -2.575 -5.762 1.00 95.06 105 TYR A C 1
ATOM 826 O O . TYR A 1 105 ? -0.226 -1.387 -5.879 1.00 95.06 105 TYR A O 1
ATOM 834 N N . ILE A 1 106 ? 0.049 -3.192 -4.581 1.00 94.31 106 ILE A N 1
ATOM 835 C CA . ILE A 1 106 ? -0.316 -2.492 -3.344 1.00 94.31 106 ILE A CA 1
ATOM 836 C C . ILE A 1 106 ? 0.687 -1.383 -3.023 1.00 94.31 106 ILE A C 1
ATOM 838 O O . ILE A 1 106 ? 0.290 -0.285 -2.636 1.00 94.31 106 ILE A O 1
ATOM 842 N N . SER A 1 107 ? 1.977 -1.626 -3.259 1.00 94.00 107 SER A N 1
ATOM 843 C CA . SER A 1 107 ? 3.008 -0.595 -3.156 1.00 94.00 107 SER A CA 1
ATOM 844 C C . SER A 1 107 ? 2.703 0.586 -4.085 1.00 94.00 107 SER A C 1
ATOM 846 O O . SER A 1 107 ? 2.678 1.729 -3.626 1.00 94.00 107 SER A O 1
ATOM 848 N N . ARG A 1 108 ? 2.349 0.336 -5.357 1.00 94.06 108 ARG A N 1
ATOM 849 C CA . ARG A 1 108 ? 1.899 1.383 -6.295 1.00 94.06 108 ARG A CA 1
ATOM 850 C C . ARG A 1 108 ? 0.686 2.160 -5.774 1.00 94.06 108 ARG A C 1
ATOM 852 O O . ARG A 1 108 ? 0.711 3.388 -5.856 1.00 94.06 108 ARG A O 1
ATOM 859 N N . MET A 1 109 ? -0.316 1.487 -5.199 1.00 94.25 109 MET A N 1
ATOM 860 C CA . MET A 1 109 ? -1.478 2.153 -4.590 1.00 94.25 109 MET A CA 1
ATOM 861 C C . MET A 1 109 ? -1.051 3.090 -3.454 1.00 94.25 109 MET A C 1
ATOM 863 O O . MET A 1 109 ? -1.379 4.274 -3.472 1.00 94.25 109 MET A O 1
ATOM 867 N N . LEU A 1 110 ? -0.252 2.594 -2.506 1.00 93.81 110 LEU A N 1
ATOM 868 C CA . LEU A 1 110 ? 0.230 3.376 -1.363 1.00 93.81 110 LEU A CA 1
ATOM 869 C C . LEU A 1 110 ? 1.108 4.561 -1.793 1.00 93.81 110 LEU A C 1
ATOM 871 O O . LEU A 1 110 ? 1.023 5.640 -1.210 1.00 93.81 110 LEU A O 1
ATOM 875 N N . TYR A 1 111 ? 1.935 4.389 -2.828 1.00 91.19 111 TYR A N 1
ATOM 876 C CA . TYR A 1 111 ? 2.761 5.469 -3.370 1.00 91.19 111 TYR A CA 1
ATOM 877 C C . TYR A 1 111 ? 1.954 6.553 -4.091 1.00 91.19 111 TYR A C 1
ATOM 879 O O . TYR A 1 111 ? 2.431 7.690 -4.158 1.00 91.19 111 TYR A O 1
ATOM 887 N N . SER A 1 112 ? 0.765 6.219 -4.603 1.00 90.81 112 SER A N 1
ATOM 888 C CA . SER A 1 112 ? -0.123 7.151 -5.312 1.00 90.81 112 SER A CA 1
ATOM 889 C C . SER A 1 112 ? -0.899 8.102 -4.392 1.00 90.81 112 SER A C 1
ATOM 891 O O . SER A 1 112 ? -1.443 9.097 -4.867 1.00 90.81 112 SER A O 1
ATOM 893 N N . ILE A 1 113 ? -0.893 7.844 -3.079 1.00 92.44 113 ILE A N 1
ATOM 894 C CA . ILE A 1 113 ? -1.523 8.700 -2.070 1.00 92.44 113 ILE A CA 1
ATOM 895 C C . ILE A 1 113 ? -0.854 10.078 -2.077 1.00 92.44 113 ILE A C 1
ATOM 897 O O . ILE A 1 113 ? 0.333 10.218 -1.752 1.00 92.44 113 ILE A O 1
ATOM 901 N N . GLN A 1 114 ? -1.637 11.101 -2.420 1.00 85.69 114 GLN A N 1
ATOM 902 C CA . GLN A 1 114 ? -1.167 12.485 -2.493 1.00 85.69 114 GLN A CA 1
ATOM 903 C C . GLN A 1 114 ? -0.954 13.071 -1.090 1.00 85.69 114 GLN A C 1
ATOM 905 O O . GLN A 1 114 ? 0.095 13.645 -0.797 1.00 85.69 114 GLN A O 1
ATOM 910 N N . GLU A 1 115 ? -1.917 12.870 -0.184 1.00 86.25 115 GLU A N 1
ATOM 911 C CA . GLU A 1 115 ? -1.873 13.415 1.173 1.00 86.25 115 GLU A CA 1
ATOM 912 C C . GLU A 1 115 ? -1.255 12.429 2.174 1.00 86.25 115 GLU A C 1
ATOM 914 O O . GLU A 1 115 ? -1.913 11.587 2.799 1.00 86.25 115 GLU A O 1
ATOM 919 N N . ARG A 1 116 ? 0.057 12.562 2.377 1.00 87.31 116 ARG A N 1
ATOM 920 C CA . ARG A 1 116 ? 0.836 11.698 3.275 1.00 87.31 116 ARG A CA 1
ATOM 921 C C . ARG A 1 116 ? 0.666 12.059 4.757 1.00 87.31 116 ARG A C 1
ATOM 923 O O . ARG A 1 116 ? 1.604 12.490 5.417 1.00 87.31 116 ARG A O 1
ATOM 930 N N . LYS A 1 117 ? -0.540 11.847 5.287 1.00 90.62 117 LYS A N 1
ATOM 931 C CA . LYS A 1 117 ? -0.924 12.022 6.704 1.00 90.62 117 LYS A CA 1
ATOM 932 C C . LYS A 1 117 ? -0.420 10.912 7.645 1.00 90.62 117 LYS A C 1
ATOM 934 O O . LYS A 1 117 ? -0.609 10.996 8.854 1.00 90.62 117 LYS A O 1
ATOM 939 N N . GLY A 1 118 ? 0.252 9.894 7.106 1.00 91.62 118 GLY A N 1
ATOM 940 C CA . GLY A 1 118 ? 0.867 8.810 7.870 1.00 91.62 118 GLY A CA 1
ATOM 941 C C . GLY A 1 118 ? -0.061 7.613 8.089 1.00 91.62 118 GLY A C 1
ATOM 942 O O . GLY A 1 118 ? -1.272 7.692 7.909 1.00 91.62 118 GLY A O 1
ATOM 943 N N . PHE A 1 119 ? 0.531 6.480 8.470 1.00 94.12 119 PHE A N 1
ATOM 944 C CA . PHE A 1 119 ? -0.181 5.220 8.716 1.00 94.12 119 PHE A CA 1
ATOM 945 C C . PHE A 1 119 ? -0.922 5.218 10.062 1.00 94.12 119 PHE A C 1
ATOM 947 O O . PHE A 1 119 ? -0.413 5.827 11.005 1.00 94.12 119 PHE A O 1
ATOM 954 N N . PRO A 1 120 ? -2.037 4.480 10.210 1.00 96.31 120 PRO A N 1
ATOM 955 C CA . PRO A 1 120 ? -2.606 3.550 9.225 1.00 96.31 120 PRO A CA 1
ATOM 956 C C . PRO A 1 120 ? -3.409 4.218 8.105 1.00 96.31 120 PRO A C 1
ATOM 958 O O . PRO A 1 120 ? -3.947 5.315 8.277 1.00 96.31 120 PRO A O 1
ATOM 961 N N . TYR A 1 121 ? -3.500 3.516 6.978 1.00 96.88 121 TYR A N 1
ATOM 962 C CA . TYR A 1 121 ? -4.294 3.896 5.813 1.00 96.88 121 TYR A CA 1
ATOM 963 C C . TYR A 1 121 ? -5.394 2.878 5.551 1.00 96.88 121 TYR A C 1
ATOM 965 O O . TYR A 1 121 ? -5.183 1.674 5.679 1.00 96.88 121 TYR A O 1
ATOM 973 N N . LEU A 1 122 ? -6.549 3.379 5.140 1.00 96.75 122 LEU A N 1
ATOM 974 C CA . LEU A 1 122 ? -7.620 2.594 4.553 1.00 96.75 122 LEU A CA 1
ATOM 975 C C . LEU A 1 122 ? -7.554 2.781 3.045 1.00 96.75 122 LEU A C 1
ATOM 977 O O . LEU A 1 122 ? -7.502 3.922 2.586 1.00 96.75 122 LEU A O 1
ATOM 981 N N . LEU A 1 123 ? -7.569 1.685 2.295 1.00 96.19 123 LEU A N 1
ATOM 982 C CA . LEU A 1 123 ? -7.695 1.707 0.841 1.00 96.19 123 LEU A CA 1
ATOM 983 C C . LEU A 1 123 ? -8.951 0.952 0.433 1.00 96.19 123 LEU A C 1
ATOM 985 O O . LEU A 1 123 ? -9.312 -0.046 1.057 1.00 96.19 123 LEU A O 1
ATOM 989 N N . ARG A 1 124 ? -9.592 1.393 -0.641 1.00 95.06 124 ARG A N 1
ATOM 990 C CA . ARG A 1 124 ? -10.661 0.647 -1.303 1.00 95.06 124 ARG A CA 1
ATOM 991 C C . ARG A 1 124 ? -10.473 0.727 -2.804 1.00 95.06 124 ARG A C 1
ATOM 993 O O . ARG A 1 124 ? -10.206 1.810 -3.322 1.00 95.06 124 ARG A O 1
ATOM 1000 N N . ILE A 1 125 ? -10.665 -0.398 -3.480 1.00 95.44 125 ILE A N 1
ATOM 1001 C CA . ILE A 1 125 ? -10.696 -0.462 -4.940 1.00 95.44 125 ILE A CA 1
ATOM 1002 C C . ILE A 1 125 ? -12.152 -0.550 -5.382 1.00 95.44 125 ILE A C 1
ATOM 1004 O O . ILE A 1 125 ? -12.891 -1.412 -4.905 1.00 95.44 125 ILE A O 1
ATOM 1008 N N . ARG A 1 126 ? -12.574 0.337 -6.281 1.00 93.50 126 ARG A N 1
ATOM 1009 C CA . ARG A 1 126 ? -13.903 0.287 -6.889 1.00 93.50 126 ARG A CA 1
ATOM 1010 C C . ARG A 1 126 ? -13.876 0.842 -8.304 1.00 93.50 126 ARG A C 1
ATOM 1012 O O . ARG A 1 126 ? -13.349 1.926 -8.522 1.00 93.50 126 ARG A O 1
ATOM 1019 N N . ASP A 1 127 ? -14.436 0.094 -9.245 1.00 91.50 127 ASP A N 1
ATOM 1020 C CA . ASP A 1 127 ? -14.549 0.444 -10.662 1.00 91.50 127 ASP A CA 1
ATOM 1021 C C . ASP A 1 127 ? -13.195 0.865 -11.264 1.00 91.50 127 ASP A C 1
ATOM 1023 O O . ASP A 1 127 ? -13.075 1.832 -12.014 1.00 91.50 127 ASP A O 1
ATOM 1027 N N . GLY A 1 128 ? -12.134 0.145 -10.874 1.00 90.12 128 GLY A N 1
ATOM 1028 C CA . GLY A 1 128 ? -10.756 0.420 -11.291 1.00 90.12 128 GLY A CA 1
ATOM 1029 C C . GLY A 1 128 ? -10.125 1.667 -10.658 1.00 90.12 128 GLY A C 1
ATOM 1030 O O . GLY A 1 128 ? -9.004 2.024 -11.017 1.00 90.12 128 GLY A O 1
ATOM 1031 N N . GLN A 1 129 ? -10.808 2.328 -9.723 1.00 92.06 129 GLN A N 1
ATOM 1032 C CA . GLN A 1 129 ? -10.312 3.491 -8.992 1.00 92.06 129 GLN A CA 1
ATOM 1033 C C . GLN A 1 129 ? -9.958 3.136 -7.551 1.00 92.06 129 GLN A C 1
ATOM 1035 O O . GLN A 1 129 ? -10.509 2.205 -6.961 1.00 92.06 129 GLN A O 1
ATOM 1040 N N . ILE A 1 130 ? -9.039 3.907 -6.975 1.00 94.31 130 ILE A N 1
ATOM 1041 C CA . ILE A 1 130 ? -8.593 3.744 -5.593 1.00 94.31 130 ILE A CA 1
ATOM 1042 C C . ILE A 1 130 ? -9.080 4.940 -4.795 1.00 94.31 130 ILE A C 1
ATOM 1044 O O . ILE A 1 130 ? -8.830 6.086 -5.162 1.00 94.31 130 ILE A O 1
ATOM 1048 N N . SER A 1 131 ? -9.767 4.665 -3.695 1.00 94.25 131 SER A N 1
ATOM 1049 C CA . SER A 1 131 ? -10.010 5.647 -2.645 1.00 94.25 131 SER A CA 1
ATOM 1050 C C . SER A 1 131 ? -9.073 5.353 -1.484 1.00 94.25 131 SER A C 1
ATOM 1052 O O . SER A 1 131 ? -8.936 4.192 -1.089 1.00 94.25 131 SER A O 1
ATOM 1054 N N . ASP A 1 132 ? -8.485 6.392 -0.904 1.00 95.31 132 ASP A N 1
ATOM 1055 C CA . ASP A 1 132 ? -7.647 6.281 0.282 1.00 95.31 132 ASP A CA 1
ATOM 1056 C C . ASP A 1 132 ? -8.102 7.228 1.399 1.00 95.31 132 ASP A C 1
ATOM 1058 O O . ASP A 1 132 ? -8.692 8.283 1.163 1.00 95.31 132 ASP A O 1
ATOM 1062 N N . MET A 1 133 ? -7.853 6.825 2.643 1.00 95.12 133 MET A N 1
ATOM 1063 C CA . MET A 1 133 ? -8.015 7.689 3.807 1.00 95.12 133 MET A CA 1
ATOM 1064 C C . MET A 1 133 ? -7.021 7.297 4.897 1.00 95.12 133 MET A C 1
ATOM 1066 O O . MET A 1 133 ? -6.975 6.148 5.333 1.00 95.12 133 MET A O 1
ATOM 1070 N N . SER A 1 134 ? -6.265 8.267 5.410 1.00 96.06 134 SER A N 1
ATOM 1071 C CA . SER A 1 134 ? -5.497 8.065 6.642 1.00 96.06 134 SER A CA 1
ATOM 1072 C C . SER A 1 134 ? -6.410 8.128 7.866 1.00 96.06 134 SER A C 1
ATOM 1074 O O . SER A 1 134 ? -7.216 9.051 8.012 1.00 96.06 134 SER A O 1
ATOM 1076 N N . VAL A 1 135 ? -6.226 7.184 8.788 1.00 96.38 135 VAL A N 1
ATOM 1077 C CA . VAL A 1 135 ? -6.842 7.195 10.127 1.00 96.38 135 VAL A CA 1
ATOM 1078 C C . VAL A 1 135 ? -5.815 7.450 11.235 1.00 96.38 135 VAL A C 1
ATOM 1080 O O . VAL A 1 135 ? -6.113 7.259 12.413 1.00 96.38 135 VAL A O 1
ATOM 1083 N N . ASN A 1 136 ? -4.614 7.918 10.872 1.00 95.88 136 ASN A N 1
ATOM 1084 C CA . ASN A 1 136 ? -3.478 8.126 11.775 1.00 95.88 136 ASN A CA 1
ATOM 1085 C C . ASN A 1 136 ? -3.858 8.896 13.049 1.00 95.88 136 ASN A C 1
ATOM 1087 O O . ASN A 1 136 ? -3.726 8.361 14.147 1.00 95.88 136 ASN A O 1
ATOM 1091 N N . ASN A 1 137 ? -4.391 10.112 12.915 1.00 93.94 137 ASN A N 1
ATOM 1092 C CA . ASN A 1 137 ? -4.668 10.973 14.070 1.00 93.94 137 ASN A CA 1
ATOM 1093 C C . ASN A 1 137 ? -5.584 10.295 15.098 1.00 93.94 137 ASN A C 1
ATOM 1095 O O . ASN A 1 137 ? -5.324 10.331 16.301 1.00 93.94 137 ASN A O 1
ATOM 1099 N N . GLN A 1 138 ? -6.648 9.650 14.621 1.00 94.31 138 GLN A N 1
ATOM 1100 C CA . GLN A 1 138 ? -7.605 8.973 15.485 1.00 94.31 138 GLN A CA 1
ATOM 1101 C C . GLN A 1 138 ? -7.002 7.711 16.101 1.00 94.31 138 GLN A C 1
ATOM 1103 O O . GLN A 1 138 ? -7.139 7.495 17.304 1.00 94.31 138 GLN A O 1
ATOM 1108 N N . PHE A 1 139 ? -6.270 6.933 15.303 1.00 96.25 139 PHE A N 1
ATOM 1109 C CA . PHE A 1 139 ? -5.552 5.749 15.756 1.00 96.25 139 PHE A CA 1
ATOM 1110 C C . PHE A 1 139 ? -4.596 6.075 16.915 1.00 96.25 139 PHE A C 1
ATOM 1112 O O . PHE A 1 139 ? -4.688 5.460 17.977 1.00 96.25 139 PHE A O 1
ATOM 1119 N N . TYR A 1 140 ? -3.733 7.087 16.768 1.00 94.50 140 TYR A N 1
ATOM 1120 C CA . TYR A 1 140 ? -2.789 7.460 17.829 1.00 94.50 140 TYR A CA 1
ATOM 1121 C C . TYR A 1 140 ? -3.475 8.116 19.029 1.00 94.50 140 TYR A C 1
ATOM 1123 O O . TYR A 1 140 ? -3.063 7.864 20.159 1.00 94.50 140 TYR A O 1
ATOM 1131 N N . SER A 1 141 ? -4.534 8.909 18.824 1.00 93.75 141 SER A N 1
ATOM 1132 C CA . SER A 1 141 ? -5.300 9.488 19.940 1.00 93.75 141 SER A CA 1
ATOM 1133 C C . SER A 1 141 ? -5.916 8.405 20.830 1.00 93.75 141 SER A C 1
ATOM 1135 O O . SER A 1 141 ? -5.902 8.529 22.057 1.00 93.75 141 SER A O 1
ATOM 1137 N N . ILE A 1 142 ? -6.426 7.333 20.219 1.00 94.44 142 ILE A N 1
ATOM 1138 C CA . ILE A 1 142 ? -7.002 6.191 20.932 1.00 94.44 142 ILE A CA 1
ATOM 1139 C C . ILE A 1 142 ? -5.909 5.387 21.628 1.00 94.44 142 ILE A C 1
ATOM 1141 O O . ILE A 1 142 ? -6.028 5.129 22.823 1.00 94.44 142 ILE A O 1
ATOM 1145 N N . MET A 1 143 ? -4.837 5.050 20.910 1.00 93.94 143 MET A N 1
ATOM 1146 C CA . MET A 1 143 ? -3.719 4.267 21.437 1.00 93.94 143 MET A CA 1
ATOM 1147 C C . MET A 1 143 ? -3.058 4.939 22.650 1.00 93.94 143 MET A C 1
ATOM 1149 O O . MET A 1 143 ? -2.883 4.309 23.689 1.00 93.94 143 MET A O 1
ATOM 1153 N N . ILE A 1 144 ? -2.722 6.230 22.539 1.00 92.62 144 ILE A N 1
ATOM 1154 C CA . ILE A 1 144 ? -2.066 6.993 23.614 1.00 92.62 144 ILE A CA 1
ATOM 1155 C C . ILE A 1 144 ? -3.036 7.226 24.775 1.00 92.62 144 ILE A C 1
ATOM 1157 O O . ILE A 1 144 ? -2.665 7.072 25.935 1.00 92.62 144 ILE A O 1
ATOM 1161 N N . GLY A 1 145 ? -4.285 7.589 24.470 1.00 89.88 145 GLY A N 1
ATOM 1162 C CA . GLY A 1 145 ? -5.293 7.905 25.479 1.00 89.88 145 GLY A CA 1
ATOM 1163 C C . GLY A 1 145 ? -5.993 6.692 26.093 1.00 89.88 145 GLY A C 1
ATOM 1164 O O . GLY A 1 145 ? -6.861 6.896 26.937 1.00 89.88 145 GLY A O 1
ATOM 1165 N N . ARG A 1 146 ? -5.679 5.464 25.646 1.00 87.44 146 ARG A N 1
ATOM 1166 C CA . ARG A 1 146 ? -6.391 4.217 25.996 1.00 87.44 146 ARG A CA 1
ATOM 1167 C C . ARG A 1 146 ? -7.914 4.358 25.895 1.00 87.44 146 ARG A C 1
ATOM 1169 O O . ARG A 1 146 ? -8.661 3.900 26.756 1.00 87.44 146 ARG A O 1
ATOM 1176 N N . LYS A 1 147 ? -8.366 5.064 24.858 1.00 91.62 147 LYS A N 1
ATOM 1177 C CA . LYS A 1 147 ? -9.791 5.333 24.628 1.00 91.62 147 LYS A CA 1
ATOM 1178 C C . LYS A 1 147 ? -10.459 4.109 24.003 1.00 91.62 147 LYS A C 1
ATOM 1180 O O . LYS A 1 147 ? -9.787 3.195 23.533 1.00 91.62 147 LYS A O 1
ATOM 1185 N N . SER A 1 148 ? -11.789 4.119 23.951 1.00 93.81 148 SER A N 1
ATOM 1186 C CA . SER A 1 148 ? -12.530 3.127 23.170 1.00 93.81 148 SER A CA 1
ATOM 1187 C C . SER A 1 148 ? -12.106 3.160 21.695 1.00 93.81 148 SER A C 1
ATOM 1189 O O . SER A 1 148 ? -11.904 4.237 21.127 1.00 93.81 148 SER A O 1
ATOM 1191 N N . ILE A 1 149 ? -12.008 1.981 21.074 1.00 95.81 149 ILE A N 1
ATOM 1192 C CA . ILE A 1 149 ? -11.735 1.828 19.638 1.00 95.81 149 ILE A CA 1
ATOM 1193 C C . ILE A 1 149 ? -12.969 2.084 18.766 1.00 95.81 149 ILE A C 1
ATOM 1195 O O . ILE A 1 149 ? -12.820 2.292 17.564 1.00 95.81 149 ILE A O 1
ATOM 1199 N N . THR A 1 150 ? -14.171 2.116 19.355 1.00 95.75 150 THR A N 1
ATOM 1200 C CA . THR A 1 150 ? -15.446 2.273 18.634 1.00 95.75 150 THR A CA 1
ATOM 1201 C C . THR A 1 150 ? -15.440 3.433 17.636 1.00 95.75 150 THR A C 1
ATOM 1203 O O . THR A 1 150 ? -15.756 3.184 16.476 1.00 95.75 150 THR A O 1
ATOM 1206 N N . PRO A 1 151 ? -14.982 4.656 17.982 1.00 94.75 151 PRO A N 1
ATOM 1207 C CA . PRO A 1 151 ? -14.996 5.766 17.030 1.00 94.75 151 PRO A CA 1
ATOM 1208 C C . PRO A 1 151 ? -14.111 5.520 15.800 1.00 94.75 151 PRO A C 1
ATOM 1210 O O . PRO A 1 151 ? -14.371 6.054 14.721 1.00 94.75 151 PRO A O 1
ATOM 1213 N N . LEU A 1 152 ? -13.019 4.761 15.959 1.00 96.25 152 LEU A N 1
ATOM 1214 C CA . LEU A 1 152 ? -12.151 4.395 14.841 1.00 96.25 152 LEU A CA 1
ATOM 1215 C C . LEU A 1 152 ? -12.832 3.351 13.959 1.00 96.25 152 LEU A C 1
ATOM 1217 O O . LEU A 1 152 ? -12.816 3.512 12.744 1.00 96.25 152 LEU A O 1
ATOM 1221 N N . LEU A 1 153 ? -13.460 2.333 14.552 1.00 96.44 153 LEU A N 1
ATOM 1222 C CA . LEU A 1 153 ? -14.200 1.311 13.806 1.00 96.44 153 LEU A CA 1
ATOM 1223 C C . LEU A 1 153 ? -15.385 1.911 13.042 1.00 96.44 153 LEU A C 1
ATOM 1225 O O . LEU A 1 153 ? -15.569 1.608 11.870 1.00 96.44 153 LEU A O 1
ATOM 1229 N N . GLU A 1 154 ? -16.129 2.834 13.651 1.00 95.00 154 GLU A N 1
ATOM 1230 C CA . GLU A 1 154 ? -17.195 3.579 12.973 1.00 95.00 154 GLU A CA 1
ATOM 1231 C C . GLU A 1 154 ? -16.662 4.348 11.764 1.00 95.00 154 GLU A C 1
ATOM 1233 O O . GLU A 1 154 ? -17.262 4.308 10.693 1.00 95.00 154 GLU A O 1
ATOM 1238 N N . ARG A 1 155 ? -15.501 5.002 11.897 1.00 95.38 155 ARG A N 1
ATOM 1239 C CA . ARG A 1 155 ? -14.866 5.713 10.781 1.00 95.38 155 ARG A CA 1
ATOM 1240 C C . ARG A 1 155 ? -14.397 4.765 9.677 1.00 95.38 155 ARG A C 1
ATOM 1242 O O . ARG A 1 155 ? -14.527 5.102 8.501 1.00 95.38 155 ARG A O 1
ATOM 1249 N N . VAL A 1 156 ? -13.851 3.610 10.049 1.00 96.06 156 VAL A N 1
ATOM 1250 C CA . VAL A 1 156 ? -13.437 2.557 9.111 1.00 96.06 156 VAL A CA 1
ATOM 1251 C C . VAL A 1 156 ? -14.648 2.049 8.328 1.00 96.06 156 VAL A C 1
ATOM 1253 O O . VAL A 1 156 ? -14.650 2.088 7.097 1.00 96.06 156 VAL A O 1
ATOM 1256 N N . ASN A 1 157 ? -15.716 1.681 9.032 1.00 94.69 157 ASN A N 1
ATOM 1257 C CA . ASN A 1 157 ? -16.948 1.182 8.431 1.00 94.69 157 ASN A CA 1
ATOM 1258 C C . ASN A 1 157 ? -17.625 2.254 7.572 1.00 94.69 157 ASN A C 1
ATOM 1260 O O . ASN A 1 157 ? -18.050 1.968 6.458 1.00 94.69 157 ASN A O 1
ATOM 1264 N N . ALA A 1 158 ? -17.668 3.508 8.029 1.00 94.69 158 ALA A N 1
ATOM 1265 C CA . ALA A 1 158 ? -18.198 4.618 7.243 1.00 94.69 158 ALA A CA 1
ATOM 1266 C C . ALA A 1 158 ? -17.421 4.802 5.933 1.00 94.69 158 ALA A C 1
ATOM 1268 O O . ALA A 1 158 ? -18.030 4.987 4.882 1.00 94.69 158 ALA A O 1
ATOM 1269 N N . PHE A 1 159 ? -16.089 4.708 5.952 1.00 95.25 159 PHE A N 1
ATOM 1270 C CA . PHE A 1 159 ? -15.286 4.802 4.733 1.00 95.25 159 PHE A CA 1
ATOM 1271 C C . PHE A 1 159 ? -15.604 3.679 3.743 1.00 95.25 159 PHE A C 1
ATOM 1273 O O . PHE A 1 159 ? -15.824 3.960 2.563 1.00 95.25 159 PHE A O 1
ATOM 1280 N N . TYR A 1 160 ? -15.697 2.431 4.207 1.00 94.75 160 TYR A N 1
ATOM 1281 C CA . TYR A 1 160 ? -15.980 1.301 3.322 1.00 94.75 160 TYR A CA 1
ATOM 1282 C C . TYR A 1 160 ? -17.436 1.281 2.825 1.00 94.75 160 TYR A C 1
ATOM 1284 O O . TYR A 1 160 ? -17.649 1.058 1.631 1.00 94.75 160 TYR A O 1
ATOM 1292 N N . ASN A 1 161 ? -18.406 1.650 3.669 1.00 89.56 161 ASN A N 1
ATOM 1293 C CA . ASN A 1 161 ? -19.843 1.609 3.360 1.00 89.56 161 ASN A CA 1
ATOM 1294 C C . ASN A 1 161 ? -20.373 2.844 2.611 1.00 89.56 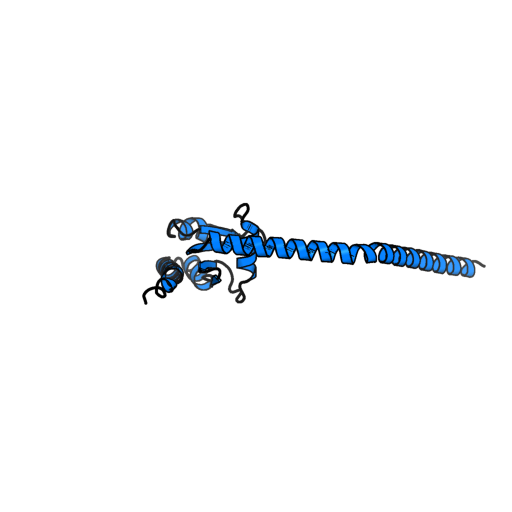161 ASN A C 1
ATOM 1296 O O . ASN A 1 161 ? -21.348 2.742 1.869 1.00 89.56 161 ASN A O 1
ATOM 1300 N N . SER A 1 162 ? -19.742 4.015 2.758 1.00 78.88 162 SER A N 1
ATOM 1301 C CA . SER A 1 162 ? -20.209 5.280 2.150 1.00 78.88 162 SER A CA 1
ATOM 1302 C C . SER A 1 162 ? -20.208 5.312 0.617 1.00 78.88 162 SER A C 1
ATOM 1304 O O . SER A 1 162 ? -20.743 6.253 0.041 1.00 78.88 162 SER A O 1
ATOM 1306 N 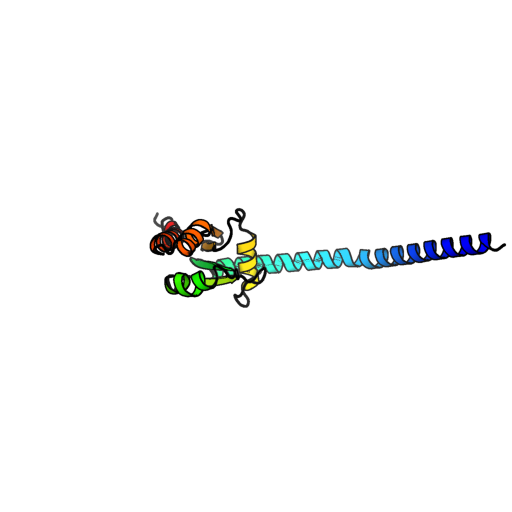N . ALA A 1 163 ? -19.665 4.301 -0.065 1.00 57.31 163 ALA A N 1
ATOM 1307 C CA . ALA A 1 163 ? -19.764 4.204 -1.523 1.00 57.31 163 ALA A CA 1
ATOM 1308 C C . ALA A 1 163 ? -20.899 3.305 -2.017 1.00 57.31 163 ALA A C 1
ATOM 1310 O O . ALA A 1 163 ? -21.158 3.273 -3.217 1.00 57.31 163 ALA A O 1
ATOM 1311 N N . THR A 1 164 ? -21.586 2.548 -1.162 1.00 54.25 164 THR A N 1
ATOM 1312 C CA . THR A 1 164 ? -22.644 1.615 -1.602 1.00 54.25 164 THR A CA 1
ATOM 1313 C C . THR A 1 164 ? -23.885 2.339 -2.166 1.00 54.25 164 THR A C 1
ATOM 1315 O O . THR A 1 164 ? -24.745 1.704 -2.761 1.00 54.25 164 THR A O 1
ATOM 1318 N N . SER A 1 165 ? -23.963 3.671 -2.075 1.00 47.50 165 SER A N 1
ATOM 1319 C CA . SER A 1 165 ? -25.133 4.486 -2.439 1.00 47.50 165 SER A CA 1
ATOM 1320 C C . SER A 1 165 ? -25.224 4.973 -3.897 1.00 47.50 165 SER A C 1
ATOM 1322 O O . SER A 1 165 ? -26.161 5.700 -4.213 1.00 47.50 165 SER A O 1
ATOM 1324 N N . VAL A 1 166 ? -24.327 4.580 -4.810 1.00 50.59 166 VAL A N 1
ATOM 1325 C CA . VAL A 1 166 ? -24.425 4.965 -6.239 1.00 50.59 166 VAL A CA 1
ATOM 1326 C C . VAL A 1 166 ? -24.512 3.724 -7.127 1.00 50.59 166 VAL A C 1
ATOM 1328 O O . VAL A 1 166 ? -23.558 3.364 -7.808 1.00 50.59 166 VAL A O 1
ATOM 1331 N N . SER A 1 167 ? -25.632 3.006 -7.051 1.00 42.59 167 SER A N 1
ATOM 1332 C CA . SER A 1 167 ? -26.113 2.043 -8.063 1.00 42.59 167 SER A CA 1
ATOM 1333 C C . SER A 1 167 ? -27.546 1.633 -7.711 1.00 42.59 167 SER A C 1
ATOM 1335 O O . SER A 1 167 ? -27.810 0.498 -7.329 1.00 42.59 167 SER A O 1
ATOM 1337 N N . ALA A 1 168 ? -28.464 2.595 -7.759 1.00 38.34 168 ALA A N 1
ATOM 1338 C CA . ALA A 1 168 ? -29.903 2.347 -7.731 1.00 38.34 168 ALA A CA 1
ATOM 1339 C C . ALA A 1 168 ? -30.619 3.500 -8.448 1.00 38.34 168 ALA A C 1
ATOM 1341 O O . ALA A 1 168 ? -31.240 4.341 -7.807 1.00 38.34 168 ALA A O 1
ATOM 1342 N N . THR A 1 169 ? -30.466 3.553 -9.771 1.00 34.47 169 THR A N 1
ATOM 1343 C CA . THR A 1 169 ? -31.330 4.277 -10.721 1.00 34.47 169 THR A CA 1
ATOM 1344 C C . THR A 1 169 ? -31.200 3.624 -12.079 1.00 34.47 169 THR A C 1
ATOM 1346 O O . THR A 1 169 ? -30.031 3.459 -12.499 1.00 34.47 169 THR A O 1
#

Foldseek 3Di:
DVVVVVVVVVVVVVVVVVVVVVVVVVVCVVVVVVVVVVVVVVVVVVVVVLLVVLVVCALAKEWEFEPDVLQPCCCPVPVVVVADPSYHYWYHYPLFIPDPPCRVSVSVLVVPDPDCPDDGKMWHRHPSDIDIDHPVVVSVCCSVVVHDCVVVNVVSCCVSVVPPPPDDD

Secondary structure (DSSP, 8-state):
-HHHHHHHHHHHHHHHHHHHHHHHHHHHTTHHHHHHHHHHHHHHHHHHHHHHHHHHTTT-EEEEEE--HHHHHHIIIIIGGGS-TTSEEEEEETTEEESGGGHHHHHHHHHH-SS---S-EEEEEETTEEEEEE-HHHHHHHHHHT--SHHHHHHHHHHHHTTTTS---

Sequence (169 aa):
MKNLWSEIKDKAVLAGGLTLIVGFILLIIPCIPFILIHSYFSDKAFEKGYKLYLERMNGACFFCYNNRKSSVEFAKDVIVPALEPSIQVVFVDGKDVKSGDDSKYISRMLYSIQERKGFPYLLRIRDGQISDMSVNNQFYSIMIGRKSITPLLERVNAFYNSATSVSAT

pLDDT: mean 88.85, std 11.15, range [34.47, 97.19]